Protein AF-A0A3R6K984-F1 (afdb_monomer_lite)

Sequence (105 aa):
MCMTKAELAEAISDLRSYKTLKDETETKIKETERKIIEFLNETAECATTDKKGNPIRQYIGADYKATFSLQTRKNVNKEAVKKLLTPEQFASVTTESSFGVLRVK

Organism: NCBI:txid166486

Secondary structure (DSSP, 8-state):
-PPPHHHHHHHHHHHHHHHHHHHHHHHHHHHHHHHHHHHHHH-GGGEEE-TTS-EEEEEE-SS-EEEE-----PPP-HHHHHTTS-HHHHHHT------------

pLDDT: mean 93.18, std 4.92, range [60.38, 98.25]

Foldseek 3Di:
DDDDPVVVVVVLVVVVVVVVVVVVVVVVVVVVVVVVVVCQVPDPVQWDADPVRHTWGWDDDPPDIDIGDDDDDDDDDPVVVPVVDDPVRNVVPDDDDDDDDDDRD

Radius of gyration: 23.2 Å; chains: 1; bounding box: 48×48×50 Å

Structure (mmCIF, N/CA/C/O backbone):
data_AF-A0A3R6K984-F1
#
_entry.id   AF-A0A3R6K984-F1
#
loop_
_atom_site.group_PDB
_atom_site.id
_atom_site.type_symbol
_atom_site.label_atom_id
_atom_site.label_alt_id
_atom_site.label_comp_id
_atom_site.label_asym_id
_atom_site.label_entity_id
_atom_site.label_seq_id
_atom_site.pdbx_PDB_ins_code
_atom_site.Cartn_x
_atom_site.Cartn_y
_atom_site.Cartn_z
_atom_site.occupancy
_atom_site.B_iso_or_equiv
_atom_site.auth_seq_id
_atom_site.auth_comp_id
_atom_site.auth_asym_id
_atom_site.auth_atom_id
_atom_site.pdbx_PDB_model_num
ATOM 1 N N . MET A 1 1 ? -19.826 24.851 13.404 1.00 60.38 1 MET A N 1
ATOM 2 C CA . MET A 1 1 ? -19.766 24.405 14.812 1.00 60.38 1 MET A CA 1
ATOM 3 C C . MET A 1 1 ? -18.506 23.587 14.990 1.00 60.38 1 MET A C 1
ATOM 5 O O . MET A 1 1 ? -18.247 22.734 14.152 1.00 60.38 1 MET A O 1
ATOM 9 N N . CYS A 1 2 ? -17.715 23.871 16.022 1.00 79.75 2 CYS A N 1
ATOM 10 C CA . CYS A 1 2 ? -16.618 22.991 16.416 1.00 79.75 2 CYS A CA 1
ATOM 11 C C . CYS A 1 2 ? -17.193 21.852 17.262 1.00 79.75 2 CYS A C 1
ATOM 13 O O . CYS A 1 2 ? -18.059 22.114 18.095 1.00 79.75 2 CYS A O 1
ATOM 15 N N . MET A 1 3 ? -16.715 20.625 17.046 1.00 90.75 3 MET A N 1
ATOM 16 C CA . MET A 1 3 ? -17.075 19.477 17.884 1.00 90.75 3 MET A CA 1
ATOM 17 C C . MET A 1 3 ? -16.743 19.747 19.357 1.00 90.75 3 MET A C 1
ATOM 19 O O . MET A 1 3 ? -15.751 20.408 19.683 1.00 90.75 3 MET A O 1
ATOM 23 N N . THR A 1 4 ? -17.564 19.217 20.251 1.00 96.44 4 THR A N 1
ATOM 24 C CA . THR A 1 4 ? -17.317 19.177 21.689 1.00 96.44 4 THR A CA 1
ATOM 25 C C . THR A 1 4 ? -16.250 18.133 22.030 1.00 96.44 4 THR A C 1
ATOM 27 O O . THR A 1 4 ? -15.883 17.279 21.223 1.00 96.44 4 THR A O 1
ATOM 30 N N . LYS A 1 5 ? -15.743 18.167 23.268 1.00 94.56 5 LYS A N 1
ATOM 31 C CA . LYS A 1 5 ? -14.774 17.167 23.750 1.00 94.56 5 LYS A CA 1
ATOM 32 C C . LYS A 1 5 ? -15.352 15.748 23.787 1.00 94.56 5 LYS A C 1
ATOM 34 O O . LYS A 1 5 ? -14.601 14.801 23.584 1.00 94.56 5 LYS A O 1
ATOM 39 N N . ALA A 1 6 ? -16.652 15.612 24.054 1.00 95.69 6 ALA A N 1
ATOM 40 C CA . ALA A 1 6 ? -17.327 14.317 24.071 1.00 95.69 6 ALA A CA 1
ATOM 41 C C . ALA A 1 6 ? -17.414 13.732 22.653 1.00 95.69 6 ALA A C 1
ATOM 43 O O . ALA A 1 6 ? -16.962 12.613 22.431 1.00 95.69 6 ALA A O 1
ATOM 44 N N . GLU A 1 7 ? -17.864 14.536 21.687 1.00 96.56 7 GLU A N 1
ATOM 45 C CA . GLU A 1 7 ? -17.919 14.146 20.270 1.00 96.56 7 GLU A CA 1
ATOM 46 C C . GLU A 1 7 ? -16.524 13.835 19.706 1.00 96.56 7 GLU A C 1
ATOM 48 O O . GLU A 1 7 ? -16.361 12.899 18.929 1.00 96.56 7 GLU A O 1
ATOM 53 N N . LEU A 1 8 ? -15.484 14.570 20.127 1.00 95.12 8 LEU A N 1
ATOM 54 C CA . LEU A 1 8 ? -14.101 14.256 19.755 1.00 95.12 8 LEU A CA 1
ATOM 55 C C . LEU A 1 8 ? -13.665 12.876 20.273 1.00 95.12 8 LEU A C 1
ATOM 57 O O . LEU A 1 8 ? -12.987 12.144 19.554 1.00 95.12 8 LEU A O 1
ATOM 61 N N . ALA A 1 9 ? -14.006 12.530 21.516 1.00 95.19 9 ALA A N 1
ATOM 62 C CA . ALA A 1 9 ? -13.636 11.242 22.100 1.00 95.19 9 ALA A CA 1
ATOM 63 C C . ALA A 1 9 ? -14.315 10.074 21.369 1.00 95.19 9 ALA A C 1
ATOM 65 O O . ALA A 1 9 ? -13.658 9.073 21.077 1.00 95.19 9 ALA A O 1
ATOM 66 N N . GLU A 1 10 ? -15.591 10.235 21.016 1.00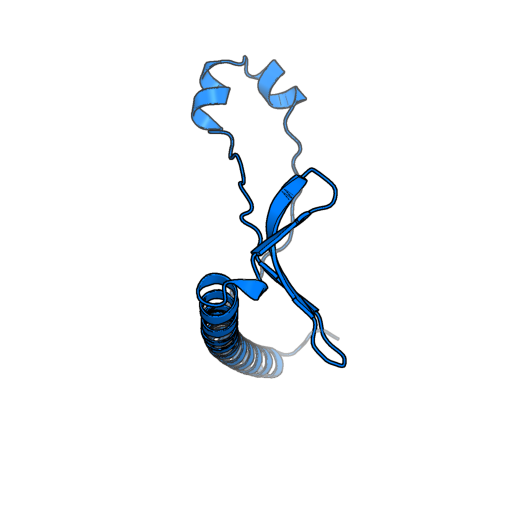 96.12 10 GLU A N 1
ATOM 67 C CA . GLU A 1 10 ? -16.340 9.277 20.199 1.00 96.12 10 GLU A CA 1
ATOM 68 C C . GLU A 1 10 ? -15.727 9.143 18.798 1.00 96.12 10 GLU A C 1
ATOM 70 O O . GLU A 1 10 ? -15.336 8.047 18.400 1.00 96.12 10 GLU A O 1
ATOM 75 N N . ALA A 1 11 ? -15.471 10.262 18.110 1.00 95.69 11 ALA A N 1
ATOM 76 C CA . ALA A 1 11 ? -14.834 10.260 16.793 1.00 95.69 11 ALA A CA 1
ATOM 77 C C . ALA A 1 11 ? -13.432 9.616 16.797 1.00 95.69 11 ALA A C 1
ATOM 79 O O . ALA A 1 11 ? -13.030 8.972 15.825 1.00 95.69 11 ALA A O 1
ATOM 80 N N . ILE A 1 12 ? -12.665 9.765 17.884 1.00 95.56 12 ILE A N 1
ATOM 81 C CA . ILE A 1 12 ? -11.374 9.084 18.065 1.00 95.56 12 ILE A CA 1
ATOM 82 C C . ILE A 1 12 ? -11.560 7.567 18.204 1.00 95.56 12 ILE A C 1
ATOM 84 O O . ILE A 1 12 ? -10.773 6.807 17.631 1.00 95.56 12 ILE A O 1
ATOM 88 N N . SER A 1 13 ? -12.570 7.124 18.956 1.00 95.50 13 SER A N 1
ATOM 89 C CA . SER A 1 13 ? -12.895 5.703 19.119 1.00 95.50 13 SER A CA 1
ATOM 90 C C . SER A 1 13 ? -13.292 5.068 17.785 1.00 95.50 13 SER A C 1
ATOM 92 O O . SER A 1 13 ? -12.748 4.027 17.400 1.00 95.50 13 SER A O 1
ATOM 94 N N . ASP A 1 14 ? -14.158 5.742 17.031 1.00 96.19 14 ASP A N 1
ATOM 95 C CA . ASP A 1 14 ? -14.571 5.311 15.696 1.00 96.19 14 ASP A CA 1
ATOM 96 C C . ASP A 1 14 ? -13.375 5.223 14.750 1.00 96.19 14 ASP A C 1
ATOM 98 O O . ASP A 1 14 ? -13.157 4.199 14.104 1.00 96.19 14 ASP A O 1
ATOM 102 N N . LEU A 1 15 ? -12.525 6.256 14.727 1.00 96.25 15 LEU A N 1
ATOM 103 C CA . LEU A 1 15 ? -11.329 6.273 13.888 1.00 96.25 15 LEU A CA 1
ATOM 104 C C . LEU A 1 15 ? -10.395 5.092 14.180 1.00 96.25 15 LEU A C 1
ATOM 106 O O . LEU A 1 15 ? -9.812 4.533 13.249 1.00 96.25 15 LEU A O 1
ATOM 110 N N . ARG A 1 16 ? -10.218 4.715 15.451 1.00 94.56 16 ARG A N 1
ATOM 111 C CA . ARG A 1 16 ? -9.412 3.539 15.815 1.00 94.56 16 ARG A CA 1
ATOM 112 C C . ARG A 1 16 ? -10.046 2.257 15.282 1.00 94.56 16 ARG A C 1
ATOM 114 O O . ARG A 1 16 ? -9.346 1.475 14.648 1.00 94.56 16 ARG A O 1
ATOM 121 N N . SER A 1 17 ? -11.354 2.097 15.454 1.00 96.19 17 SER A N 1
ATOM 122 C CA . SER A 1 17 ? -12.098 0.938 14.946 1.00 96.19 17 SER A CA 1
ATOM 123 C C . SER A 1 17 ? -11.984 0.817 13.422 1.00 96.19 17 SER A C 1
ATOM 125 O O . SER A 1 17 ? -11.674 -0.254 12.900 1.00 96.19 17 SER A O 1
ATOM 127 N N . TYR A 1 18 ? -12.125 1.931 12.698 1.00 96.50 18 TYR A N 1
ATOM 128 C CA . TYR A 1 18 ? -11.949 1.962 11.245 1.00 96.50 18 TYR A CA 1
ATOM 129 C C . TYR A 1 18 ? -10.526 1.601 10.812 1.00 96.50 18 TYR A C 1
ATOM 131 O O . TYR A 1 18 ? -10.354 0.907 9.812 1.00 96.50 18 TYR A O 1
ATOM 139 N N . LYS A 1 19 ? -9.499 2.038 11.552 1.00 94.81 19 LYS A N 1
ATOM 140 C CA . LYS A 1 19 ? -8.105 1.657 11.270 1.00 94.81 19 LYS A CA 1
ATOM 141 C C . LYS A 1 19 ? -7.880 0.160 11.454 1.00 94.81 19 LYS A C 1
ATOM 143 O O . LYS A 1 19 ? -7.295 -0.454 10.572 1.00 94.81 19 LYS A O 1
ATOM 148 N N . THR A 1 20 ? -8.397 -0.430 12.529 1.00 95.94 20 THR A N 1
ATOM 149 C CA . THR A 1 20 ? -8.307 -1.880 12.749 1.00 95.94 20 THR A CA 1
ATOM 150 C C . THR A 1 20 ? -8.976 -2.659 11.616 1.00 95.94 20 THR A C 1
ATOM 152 O O . THR A 1 20 ? -8.346 -3.528 11.019 1.00 95.94 20 THR A O 1
ATOM 155 N N . LEU A 1 21 ? -10.206 -2.293 11.238 1.00 97.62 21 LEU A N 1
ATOM 156 C CA . LEU A 1 21 ? -10.910 -2.932 10.118 1.00 97.62 21 LEU A CA 1
ATOM 157 C C . LEU A 1 21 ? -10.157 -2.782 8.793 1.00 97.62 21 LEU A C 1
ATOM 159 O O . LEU A 1 21 ? -10.111 -3.718 7.991 1.00 97.62 21 LEU A O 1
ATOM 163 N N . LYS A 1 22 ? -9.558 -1.612 8.556 1.00 97.06 22 LYS A N 1
ATOM 164 C CA . LYS A 1 22 ? -8.719 -1.367 7.385 1.00 97.06 22 LYS A CA 1
ATOM 165 C C . LYS A 1 22 ? -7.51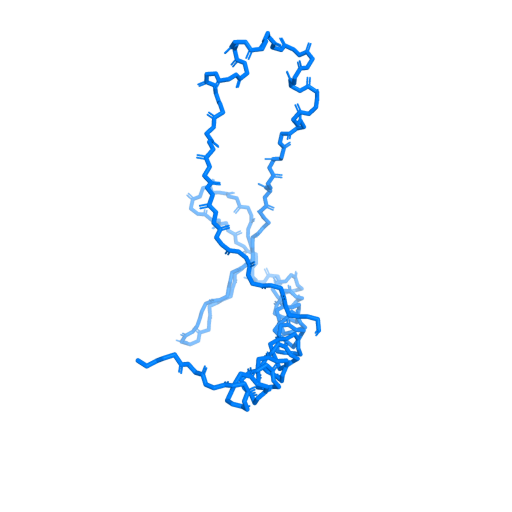4 -2.309 7.370 1.00 97.06 22 LYS A C 1
ATOM 167 O O . LYS A 1 22 ? -7.297 -2.953 6.351 1.00 97.06 22 LYS A O 1
ATOM 172 N N . ASP A 1 23 ? -6.775 -2.425 8.469 1.00 96.44 23 ASP A N 1
ATOM 173 C CA . ASP A 1 23 ? -5.573 -3.266 8.549 1.00 96.44 23 ASP A CA 1
ATOM 174 C C . ASP A 1 23 ? -5.907 -4.760 8.365 1.00 96.44 23 ASP A C 1
ATOM 176 O O . ASP A 1 23 ? -5.225 -5.485 7.630 1.00 96.44 23 ASP A O 1
ATOM 180 N N . GLU A 1 24 ? -7.006 -5.226 8.965 1.00 97.00 24 GLU A N 1
ATOM 181 C CA . GLU A 1 24 ? -7.520 -6.587 8.765 1.00 97.00 24 GLU A CA 1
ATOM 182 C C . GLU A 1 24 ? -7.918 -6.840 7.306 1.00 97.00 24 GLU A C 1
ATOM 184 O O . GLU A 1 24 ? -7.615 -7.891 6.735 1.00 97.00 24 GLU A O 1
ATOM 189 N N . THR A 1 25 ? -8.582 -5.868 6.680 1.00 97.88 25 THR A N 1
ATOM 190 C CA . THR A 1 25 ? -9.010 -5.964 5.281 1.00 97.88 25 THR A CA 1
ATOM 191 C C . THR A 1 25 ? -7.810 -5.931 4.338 1.00 97.88 25 THR A C 1
ATOM 193 O O . THR A 1 25 ? -7.742 -6.750 3.427 1.00 97.88 25 THR A O 1
ATOM 196 N N . GLU A 1 26 ? -6.823 -5.062 4.575 1.00 98.12 26 GLU A N 1
ATOM 197 C CA . GLU A 1 26 ? -5.567 -5.032 3.816 1.00 98.12 26 GLU A CA 1
ATOM 198 C C . GLU A 1 26 ? -4.818 -6.366 3.905 1.00 98.12 26 GLU A C 1
ATOM 200 O O . GLU A 1 26 ? -4.234 -6.814 2.918 1.00 98.12 26 GLU A O 1
ATOM 205 N N . THR A 1 27 ? -4.856 -7.027 5.063 1.00 97.69 27 THR A N 1
ATOM 206 C CA . THR A 1 27 ? -4.260 -8.357 5.241 1.00 97.69 27 THR A CA 1
ATOM 207 C C . THR A 1 27 ? -4.979 -9.399 4.383 1.00 97.69 27 THR A C 1
ATOM 209 O O . THR A 1 27 ? -4.338 -10.088 3.590 1.00 97.69 27 THR A O 1
ATOM 212 N N . LYS A 1 28 ? -6.316 -9.454 4.449 1.00 97.94 28 LYS A N 1
ATOM 213 C CA . LYS A 1 28 ? -7.133 -10.372 3.632 1.00 97.94 28 LYS A CA 1
ATOM 214 C C . LYS A 1 28 ? -6.988 -10.118 2.129 1.00 97.94 28 LYS A C 1
ATOM 216 O O . LYS A 1 28 ? -6.958 -11.071 1.346 1.00 97.94 28 LYS A O 1
ATOM 221 N N . ILE A 1 29 ? -6.877 -8.851 1.718 1.00 98.25 29 ILE A N 1
ATOM 222 C CA . ILE A 1 29 ? -6.597 -8.470 0.327 1.00 98.25 29 ILE A CA 1
ATOM 223 C C . ILE A 1 29 ? -5.258 -9.069 -0.102 1.00 98.25 29 ILE A C 1
ATOM 225 O O . ILE A 1 29 ? -5.233 -9.809 -1.078 1.00 98.25 29 ILE A O 1
ATOM 229 N N . LYS A 1 30 ? -4.176 -8.848 0.657 1.00 97.31 30 LYS A N 1
ATOM 230 C CA . LYS A 1 30 ? -2.839 -9.379 0.326 1.00 97.31 30 LYS A CA 1
ATOM 231 C C . LYS A 1 30 ? -2.811 -10.905 0.247 1.00 97.31 30 LYS A C 1
ATOM 233 O O . LYS A 1 30 ? -2.181 -11.465 -0.647 1.00 97.31 30 LYS A O 1
ATOM 238 N N . GLU A 1 31 ? -3.493 -11.591 1.160 1.00 98.06 31 GLU A N 1
ATOM 239 C CA . GLU A 1 31 ? -3.623 -13.052 1.115 1.00 98.06 31 GLU A CA 1
ATOM 240 C C . GLU A 1 31 ? -4.360 -13.524 -0.144 1.00 98.06 31 GLU A C 1
ATOM 242 O O . GLU A 1 31 ? -3.966 -14.508 -0.771 1.00 98.06 31 GLU A O 1
ATOM 247 N N . THR A 1 32 ? -5.416 -12.813 -0.538 1.00 97.94 32 THR A N 1
ATOM 248 C CA . THR A 1 32 ? -6.192 -13.120 -1.745 1.00 97.94 32 THR A CA 1
ATOM 249 C C . THR A 1 32 ? -5.382 -12.836 -3.010 1.00 97.94 32 THR A C 1
ATOM 251 O O . THR A 1 32 ? -5.319 -13.682 -3.900 1.00 97.94 32 THR A O 1
ATOM 254 N N . GLU A 1 33 ? -4.701 -11.692 -3.074 1.00 97.50 33 GLU A N 1
ATOM 255 C CA . GLU A 1 33 ? -3.779 -11.337 -4.156 1.00 97.50 33 GLU A CA 1
ATOM 256 C C . GLU A 1 33 ? -2.689 -12.396 -4.320 1.00 97.50 33 GLU A C 1
ATOM 258 O O . GLU A 1 33 ? -2.413 -12.821 -5.439 1.00 97.50 33 GLU A O 1
ATOM 263 N N . ARG A 1 34 ? -2.114 -12.887 -3.216 1.00 97.50 34 ARG A N 1
ATOM 264 C CA . ARG A 1 34 ? -1.107 -13.950 -3.252 1.00 97.50 34 ARG A CA 1
ATOM 265 C C . ARG A 1 34 ? -1.640 -15.227 -3.901 1.00 97.50 34 ARG A C 1
ATOM 267 O O . ARG A 1 34 ? -0.965 -15.764 -4.772 1.00 97.50 34 ARG A O 1
ATOM 274 N N . LYS A 1 35 ? -2.847 -15.675 -3.539 1.00 97.94 35 LYS A N 1
ATOM 275 C CA . LYS A 1 35 ? -3.481 -16.857 -4.158 1.00 97.94 35 LYS A CA 1
ATOM 276 C C . LYS A 1 35 ? -3.679 -16.675 -5.665 1.00 97.94 35 LYS A C 1
ATOM 278 O O . LYS A 1 35 ? -3.433 -17.594 -6.440 1.00 97.94 35 LYS A O 1
ATOM 283 N N . ILE A 1 36 ? -4.088 -15.478 -6.092 1.00 97.38 36 ILE A N 1
ATOM 284 C CA . ILE A 1 36 ? -4.239 -15.146 -7.517 1.00 97.38 36 ILE A CA 1
ATOM 285 C C . ILE A 1 36 ? -2.876 -15.183 -8.224 1.00 97.38 36 ILE A C 1
ATOM 287 O O . ILE A 1 36 ? -2.760 -15.734 -9.316 1.00 97.38 36 ILE A O 1
ATOM 291 N N . ILE A 1 37 ? -1.834 -14.620 -7.607 1.00 96.62 37 ILE A N 1
ATOM 292 C CA . ILE A 1 37 ? -0.469 -14.617 -8.150 1.00 96.62 37 ILE A CA 1
ATOM 293 C C . ILE A 1 37 ? 0.093 -16.041 -8.257 1.00 96.62 37 ILE A C 1
ATOM 295 O O . ILE A 1 37 ? 0.741 -16.352 -9.255 1.00 96.62 37 ILE A O 1
ATOM 299 N N . GLU A 1 38 ? -0.146 -16.902 -7.265 1.00 97.12 38 GLU A N 1
ATOM 300 C CA . GLU A 1 38 ? 0.247 -18.319 -7.293 1.00 97.12 38 GLU A CA 1
ATOM 301 C C . GLU A 1 38 ? -0.399 -19.027 -8.493 1.00 97.12 38 GLU A C 1
ATOM 303 O O . GLU A 1 38 ? 0.321 -19.537 -9.352 1.00 97.12 38 GLU A O 1
ATOM 308 N N . PHE A 1 39 ? -1.722 -18.909 -8.658 1.00 97.06 39 PHE A N 1
ATOM 309 C CA . PHE A 1 39 ? -2.432 -19.449 -9.823 1.00 97.06 39 PHE A CA 1
ATOM 310 C C . PHE A 1 39 ? -1.852 -18.955 -11.161 1.00 97.06 39 PHE A C 1
ATOM 312 O O . PHE A 1 39 ? -1.590 -19.753 -12.063 1.00 97.06 39 PHE A O 1
ATOM 319 N N . LEU A 1 40 ? -1.614 -17.645 -11.293 1.00 96.81 40 LEU A N 1
ATOM 320 C CA . LEU A 1 40 ? -1.071 -17.041 -12.515 1.00 96.81 40 LEU A CA 1
ATOM 321 C C . LEU A 1 40 ? 0.360 -17.502 -12.838 1.00 96.81 40 LEU A C 1
ATOM 323 O O . LEU A 1 40 ? 0.754 -17.491 -14.005 1.00 96.81 40 LEU A O 1
ATOM 327 N N . ASN A 1 41 ? 1.157 -17.858 -11.829 1.00 95.00 41 ASN A N 1
ATOM 328 C CA . ASN A 1 41 ? 2.530 -18.321 -12.025 1.00 95.00 41 ASN A CA 1
ATOM 329 C C . ASN A 1 41 ? 2.618 -19.822 -12.313 1.00 95.00 41 ASN A C 1
ATOM 331 O O . ASN A 1 41 ? 3.456 -20.220 -13.124 1.00 95.00 41 ASN A O 1
ATOM 335 N N . GLU A 1 42 ? 1.780 -20.631 -11.665 1.00 95.38 42 GLU A N 1
ATOM 336 C CA . GLU A 1 42 ? 1.763 -22.093 -11.810 1.00 95.38 42 GLU A CA 1
ATOM 337 C C . GLU A 1 42 ? 1.059 -22.546 -13.095 1.00 95.38 42 GLU A C 1
ATOM 339 O 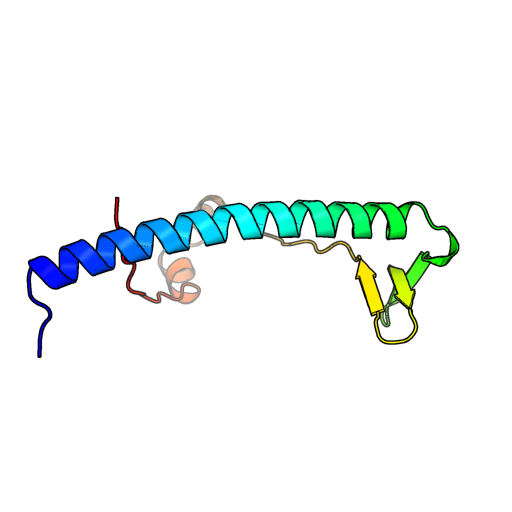O . GLU A 1 42 ? 1.406 -23.579 -13.669 1.00 95.38 42 GLU A O 1
ATOM 344 N N . THR A 1 43 ? 0.118 -21.747 -13.602 1.00 94.94 43 THR A N 1
ATOM 345 C CA . THR A 1 43 ? -0.615 -22.064 -14.832 1.00 94.94 43 THR A CA 1
ATOM 346 C C . THR A 1 43 ? 0.193 -21.651 -16.063 1.00 94.94 43 THR A C 1
ATOM 348 O O . THR A 1 43 ? 0.375 -20.464 -16.347 1.00 94.94 43 THR A O 1
ATOM 351 N N . ALA A 1 44 ? 0.667 -22.634 -16.835 1.00 91.56 44 ALA A N 1
ATOM 352 C CA . ALA A 1 44 ? 1.483 -22.395 -18.031 1.00 91.56 44 ALA A CA 1
ATOM 353 C C . ALA A 1 44 ? 0.770 -21.522 -19.081 1.00 91.56 44 ALA A C 1
ATOM 355 O O . ALA A 1 44 ? 1.397 -20.650 -19.680 1.00 91.56 44 ALA A O 1
ATOM 356 N N . GLU A 1 45 ? -0.544 -21.697 -19.242 1.00 92.50 45 GLU A N 1
ATOM 357 C CA . GLU A 1 45 ? -1.389 -20.937 -20.178 1.00 92.50 45 GLU A CA 1
ATOM 358 C C . GLU A 1 45 ? -1.461 -19.440 -19.855 1.00 92.50 45 GLU A C 1
ATOM 360 O O . GLU A 1 45 ? -1.793 -18.629 -20.716 1.00 92.50 45 GLU A O 1
ATOM 365 N N . CYS A 1 46 ? -1.112 -19.047 -18.627 1.00 94.81 46 CYS A N 1
ATOM 366 C CA . CYS A 1 46 ? -1.076 -17.644 -18.245 1.00 94.81 46 CYS A CA 1
ATOM 367 C C . CYS A 1 46 ? 0.170 -16.911 -18.756 1.00 94.81 46 CYS A C 1
ATOM 369 O O . CYS A 1 46 ? 0.229 -15.687 -18.651 1.00 94.81 46 CYS A O 1
ATOM 371 N N . ALA A 1 47 ? 1.191 -17.605 -19.269 1.00 94.31 47 ALA A N 1
ATOM 372 C CA . ALA A 1 47 ? 2.386 -16.956 -19.799 1.00 94.31 47 ALA A CA 1
ATOM 373 C C . ALA A 1 47 ? 2.067 -16.180 -21.088 1.00 94.31 47 ALA A C 1
ATOM 375 O O . ALA A 1 47 ? 1.621 -16.753 -22.078 1.00 94.31 47 ALA A O 1
ATOM 376 N N . THR A 1 48 ? 2.324 -14.871 -21.096 1.00 94.88 48 THR A N 1
ATOM 377 C CA . THR A 1 48 ? 2.158 -14.032 -22.291 1.00 94.88 48 THR A CA 1
ATOM 378 C C . THR A 1 48 ? 3.120 -12.842 -22.267 1.00 94.88 48 THR A C 1
ATOM 380 O O . THR A 1 48 ? 3.959 -12.718 -21.371 1.00 94.88 48 THR A O 1
ATOM 383 N N . THR A 1 49 ? 3.030 -11.962 -23.259 1.00 93.75 49 THR A N 1
ATOM 384 C CA . THR A 1 49 ? 3.837 -10.743 -23.362 1.00 93.75 49 THR A CA 1
ATOM 385 C C . THR A 1 49 ? 2.963 -9.497 -23.352 1.00 93.75 49 THR A C 1
ATOM 387 O O . THR A 1 49 ? 1.885 -9.478 -23.946 1.00 93.75 49 THR A O 1
ATOM 390 N N . ASP A 1 50 ? 3.436 -8.429 -22.713 1.00 91.31 50 ASP A N 1
ATOM 391 C CA . ASP A 1 50 ? 2.781 -7.124 -22.777 1.00 91.31 50 ASP A CA 1
ATOM 392 C C . ASP A 1 50 ? 2.951 -6.456 -24.162 1.00 91.31 50 ASP A C 1
ATOM 394 O O . ASP A 1 50 ? 3.647 -6.949 -25.051 1.00 91.31 50 ASP A O 1
ATOM 398 N N . LYS A 1 51 ? 2.349 -5.271 -24.346 1.00 89.75 51 LYS A N 1
ATOM 399 C CA . LYS A 1 51 ? 2.457 -4.483 -25.594 1.00 89.75 51 LYS A CA 1
ATOM 400 C C . LYS A 1 51 ? 3.892 -4.064 -25.957 1.00 89.75 51 LYS A C 1
ATOM 402 O O . LYS A 1 51 ? 4.114 -3.581 -27.062 1.00 89.75 51 LYS A O 1
ATOM 407 N N . LYS A 1 52 ? 4.837 -4.169 -25.023 1.00 89.00 52 LYS A N 1
ATOM 408 C CA . LYS A 1 52 ? 6.252 -3.818 -25.179 1.00 89.00 52 LYS A CA 1
ATOM 409 C C . LYS A 1 52 ? 7.139 -5.065 -25.319 1.00 89.00 52 LYS A C 1
ATOM 411 O O . LYS A 1 52 ? 8.353 -4.916 -25.402 1.00 89.00 52 LYS A O 1
ATOM 416 N N . GLY A 1 53 ? 6.553 -6.266 -25.352 1.00 89.75 53 GLY A N 1
ATOM 417 C CA . GLY A 1 53 ? 7.269 -7.538 -25.448 1.00 89.75 53 GLY A CA 1
ATOM 418 C C . GLY A 1 53 ? 7.821 -8.064 -24.118 1.00 89.75 53 GLY A C 1
ATOM 419 O O . GLY A 1 53 ? 8.571 -9.036 -24.127 1.00 89.75 53 GLY A O 1
ATOM 420 N N . ASN A 1 54 ? 7.479 -7.460 -22.975 1.00 90.94 54 ASN A N 1
ATOM 421 C CA . ASN A 1 54 ? 7.937 -7.950 -21.673 1.00 90.94 54 ASN A CA 1
ATOM 422 C C . ASN A 1 54 ? 7.112 -9.164 -21.230 1.00 90.94 54 ASN A C 1
ATOM 424 O O . ASN A 1 54 ? 5.888 -9.144 -21.389 1.00 90.94 54 ASN A O 1
ATOM 428 N N . PRO A 1 55 ? 7.736 -10.184 -20.616 1.00 92.81 55 PRO A N 1
ATOM 429 C CA . PRO A 1 55 ? 7.017 -11.341 -20.101 1.00 92.81 55 PRO A CA 1
ATOM 430 C C . PRO A 1 55 ? 6.107 -10.941 -18.934 1.00 92.81 55 PRO A C 1
ATOM 432 O O . PRO A 1 55 ? 6.542 -10.296 -17.977 1.00 92.81 55 PRO A O 1
ATOM 435 N N . ILE A 1 56 ? 4.844 -11.353 -19.004 1.00 95.50 56 ILE A N 1
ATOM 436 C CA . ILE A 1 56 ? 3.829 -11.156 -17.965 1.00 95.50 56 ILE A CA 1
ATOM 437 C C . ILE A 1 56 ? 3.037 -12.451 -17.746 1.00 95.50 56 ILE A C 1
ATOM 439 O O . ILE A 1 56 ? 3.087 -13.378 -18.558 1.00 95.50 56 ILE A O 1
ATOM 443 N N . ARG A 1 57 ? 2.273 -12.507 -16.652 1.00 97.00 57 ARG A N 1
ATOM 444 C CA . ARG A 1 57 ? 1.252 -13.538 -16.438 1.00 97.00 57 ARG A CA 1
ATOM 445 C C . ARG A 1 57 ? -0.134 -12.931 -16.575 1.00 97.00 57 ARG A C 1
ATOM 447 O O . ARG A 1 57 ? -0.408 -11.901 -15.963 1.00 97.00 57 ARG A O 1
ATOM 454 N N . GLN A 1 58 ? -1.015 -13.551 -17.346 1.00 96.44 58 GLN A N 1
ATOM 455 C CA . GLN A 1 58 ? -2.356 -13.038 -17.584 1.00 96.44 58 GLN A CA 1
ATOM 456 C C . GLN A 1 58 ? -3.376 -14.168 -17.704 1.00 96.44 58 GLN A C 1
ATOM 458 O O . GLN A 1 58 ? -3.137 -15.154 -18.387 1.00 96.44 58 GLN A O 1
ATOM 463 N N . TYR A 1 59 ? -4.542 -13.977 -17.095 1.00 96.69 59 TYR A N 1
ATOM 464 C CA . TYR A 1 59 ? -5.704 -14.845 -17.269 1.00 96.69 59 TYR A CA 1
ATOM 465 C C . TYR A 1 59 ? -6.930 -14.003 -17.628 1.00 96.69 59 TYR A C 1
ATOM 467 O O . TYR A 1 59 ? -7.145 -12.936 -17.043 1.00 96.69 59 TYR A O 1
ATOM 475 N N . ILE A 1 60 ? -7.721 -14.467 -18.596 1.00 94.75 60 ILE A N 1
ATOM 476 C CA . ILE A 1 60 ? -8.956 -13.816 -19.050 1.00 94.75 60 ILE A CA 1
ATOM 477 C C . ILE A 1 60 ? -10.114 -14.759 -18.715 1.00 94.75 60 ILE A C 1
ATOM 479 O O . ILE A 1 60 ? -10.214 -15.839 -19.289 1.00 94.75 60 ILE A O 1
ATOM 483 N N . GLY A 1 61 ? -10.951 -14.359 -17.759 1.00 93.06 61 GLY A N 1
ATOM 484 C CA . GLY A 1 61 ? -12.201 -15.038 -17.423 1.00 93.06 61 GLY A CA 1
ATOM 485 C C . GLY A 1 61 ? -13.380 -14.511 -18.244 1.00 93.06 61 GLY A C 1
ATOM 486 O O . GLY A 1 61 ? -13.200 -13.761 -19.201 1.00 93.06 61 GLY A O 1
ATOM 487 N N . ALA A 1 62 ? -14.600 -14.886 -17.849 1.00 94.88 62 ALA A N 1
ATOM 488 C CA . ALA A 1 62 ? -15.822 -14.489 -18.554 1.00 94.88 62 ALA A CA 1
ATOM 489 C C . ALA A 1 62 ? -16.085 -12.971 -18.494 1.00 94.88 62 ALA A C 1
ATOM 491 O O . ALA A 1 62 ? -16.449 -12.363 -19.496 1.00 94.88 62 ALA A O 1
ATOM 492 N N . ASP A 1 63 ? -15.873 -12.362 -17.328 1.00 95.69 63 ASP A N 1
ATOM 493 C CA . ASP A 1 63 ? -16.141 -10.950 -17.036 1.00 95.69 63 ASP A CA 1
ATOM 494 C C . ASP A 1 63 ? -14.951 -10.235 -16.371 1.00 95.69 63 ASP A C 1
ATOM 496 O O . ASP A 1 63 ? -15.028 -9.048 -16.052 1.00 95.69 63 ASP A O 1
ATOM 500 N N . TYR A 1 64 ? -13.821 -10.927 -16.193 1.00 94.62 64 TYR A N 1
ATOM 501 C CA . TYR A 1 64 ? -12.638 -10.382 -15.535 1.00 94.62 64 TYR A CA 1
ATOM 502 C C . TYR A 1 64 ? -11.344 -10.683 -16.287 1.00 94.62 64 TYR A C 1
ATOM 504 O O . TYR A 1 64 ? -11.227 -11.618 -17.078 1.00 94.62 64 TYR A O 1
ATOM 512 N N . LYS A 1 65 ? -10.321 -9.885 -15.985 1.00 95.38 65 LYS A N 1
ATOM 513 C CA . LYS A 1 65 ? -8.950 -10.106 -16.436 1.00 95.38 65 LYS A CA 1
ATOM 514 C C . LYS A 1 65 ? -7.994 -9.873 -15.278 1.00 95.38 65 LYS A C 1
ATOM 516 O O . LYS A 1 65 ? -7.985 -8.788 -14.702 1.00 95.38 65 LYS A O 1
ATOM 521 N N . ALA A 1 66 ? -7.165 -10.867 -14.988 1.00 96.31 66 ALA A N 1
ATOM 522 C CA . ALA A 1 66 ? -6.093 -10.773 -14.008 1.00 96.31 66 ALA A CA 1
ATOM 523 C C . ALA A 1 66 ? -4.751 -10.660 -14.735 1.00 96.31 66 ALA A C 1
ATOM 525 O O . ALA A 1 66 ? -4.500 -11.371 -15.709 1.00 96.31 66 ALA A O 1
ATOM 526 N N . THR A 1 67 ? -3.886 -9.749 -14.296 1.00 95.88 67 THR A N 1
ATOM 527 C CA . THR A 1 67 ? -2.553 -9.567 -14.879 1.00 95.88 67 THR A CA 1
ATOM 528 C C . THR A 1 67 ? -1.540 -9.353 -13.770 1.00 95.88 67 THR A C 1
ATOM 530 O O . THR A 1 67 ? -1.711 -8.470 -12.935 1.00 95.88 67 THR A O 1
ATOM 533 N N . PHE A 1 68 ? -0.475 -10.145 -13.788 1.00 95.56 68 PHE A N 1
ATOM 534 C CA . PHE A 1 68 ? 0.662 -10.014 -12.897 1.00 95.56 68 PHE A CA 1
ATOM 535 C C . PHE A 1 68 ? 1.916 -9.688 -13.710 1.00 95.56 68 PHE A C 1
ATOM 537 O O . PHE A 1 68 ? 2.285 -10.391 -14.652 1.00 95.56 68 PHE A O 1
ATOM 544 N N . SER A 1 69 ? 2.567 -8.591 -13.336 1.00 92.75 69 SER A N 1
ATOM 545 C CA . SER A 1 69 ? 3.801 -8.100 -13.946 1.00 92.75 69 SER A CA 1
ATOM 546 C C . SER A 1 69 ? 4.711 -7.547 -12.860 1.00 92.75 69 SER A C 1
ATOM 548 O O . SER A 1 69 ? 4.243 -6.815 -11.983 1.00 92.75 69 SER A O 1
ATOM 550 N N . LEU A 1 70 ? 6.007 -7.833 -12.939 1.00 88.88 70 LEU A N 1
ATOM 551 C CA . LEU A 1 70 ? 6.980 -7.273 -12.008 1.00 88.88 70 LEU A CA 1
ATOM 552 C C . LEU A 1 70 ? 7.168 -5.777 -12.276 1.00 88.88 70 LEU A C 1
ATOM 554 O O . LEU A 1 70 ? 7.446 -5.363 -13.400 1.00 88.88 70 LEU A O 1
ATOM 558 N N . GLN A 1 71 ? 7.050 -4.966 -11.227 1.00 86.12 71 GLN A N 1
ATOM 559 C CA . GLN A 1 71 ? 7.367 -3.544 -11.280 1.00 86.12 71 GLN A CA 1
ATOM 560 C C . GLN A 1 71 ? 8.651 -3.272 -10.502 1.00 86.12 71 GLN A C 1
ATOM 562 O O . GLN A 1 71 ? 8.810 -3.702 -9.361 1.00 86.12 71 GLN A O 1
ATOM 567 N N . THR A 1 72 ? 9.573 -2.529 -11.108 1.00 85.25 72 THR A N 1
ATOM 568 C CA . THR A 1 72 ? 10.815 -2.109 -10.456 1.00 85.25 72 THR A CA 1
ATOM 569 C C . THR A 1 72 ? 10.763 -0.617 -10.170 1.00 85.25 72 THR A C 1
ATOM 571 O O . THR A 1 72 ? 10.598 0.194 -11.079 1.00 85.25 72 THR A O 1
ATOM 574 N N . ARG A 1 73 ? 10.966 -0.240 -8.906 1.00 89.19 73 ARG A N 1
ATOM 575 C CA . ARG A 1 73 ? 11.153 1.154 -8.497 1.00 89.19 73 ARG A CA 1
ATOM 576 C C . ARG A 1 73 ? 12.628 1.402 -8.203 1.00 89.19 73 ARG A C 1
ATOM 578 O O . ARG A 1 73 ? 13.211 0.733 -7.356 1.00 89.19 73 ARG A O 1
ATOM 585 N N . LYS A 1 74 ? 13.222 2.393 -8.868 1.00 87.44 74 LYS A N 1
ATOM 586 C CA . LYS A 1 74 ? 14.558 2.898 -8.526 1.00 87.44 74 LYS A CA 1
ATOM 587 C C . LYS A 1 74 ? 14.406 4.049 -7.537 1.00 87.44 74 LYS A C 1
ATOM 589 O O . LYS A 1 74 ? 13.745 5.038 -7.840 1.00 87.44 74 LYS A O 1
ATOM 594 N N . ASN A 1 75 ? 15.003 3.912 -6.358 1.00 90.75 75 ASN A N 1
ATOM 595 C CA . ASN A 1 75 ? 15.067 4.979 -5.365 1.00 90.75 75 ASN A CA 1
ATOM 596 C C . ASN A 1 75 ? 16.448 5.630 -5.408 1.00 90.75 75 ASN A C 1
ATOM 598 O O . ASN A 1 75 ? 17.462 4.947 -5.525 1.00 90.75 75 ASN A O 1
ATOM 602 N N . VAL A 1 76 ? 16.482 6.953 -5.297 1.00 89.62 76 VAL A N 1
ATOM 603 C CA . VAL A 1 76 ? 17.730 7.715 -5.245 1.00 89.62 76 VAL A CA 1
ATOM 604 C C . VAL A 1 76 ? 18.176 7.839 -3.791 1.00 89.62 76 VAL A C 1
ATOM 606 O O . VAL A 1 76 ? 17.400 8.271 -2.936 1.00 89.62 76 VAL A O 1
ATOM 609 N N . ASN A 1 77 ? 19.432 7.490 -3.505 1.00 91.44 77 ASN A N 1
ATOM 610 C CA . ASN A 1 77 ? 20.028 7.737 -2.195 1.00 91.44 77 ASN A CA 1
ATOM 611 C C . ASN A 1 77 ? 20.338 9.235 -2.049 1.00 91.44 77 ASN A C 1
ATOM 613 O O . ASN A 1 77 ? 21.341 9.732 -2.563 1.00 91.44 77 ASN A O 1
ATOM 617 N N . LYS A 1 78 ? 19.466 9.950 -1.334 1.00 89.00 78 LYS A N 1
ATOM 618 C CA . LYS A 1 78 ? 19.570 11.402 -1.145 1.00 89.00 78 LYS A CA 1
ATOM 619 C C . LYS A 1 78 ? 20.870 11.818 -0.453 1.00 89.00 78 LYS A C 1
ATOM 621 O O . LYS A 1 78 ? 21.415 12.863 -0.790 1.00 89.00 78 LYS A O 1
ATOM 626 N N . GLU A 1 79 ? 21.379 11.022 0.483 1.00 89.31 79 GLU A N 1
ATOM 627 C CA . GLU A 1 79 ? 22.619 11.344 1.200 1.00 89.31 79 GLU A CA 1
ATOM 628 C C . GLU A 1 79 ? 23.845 11.222 0.301 1.00 89.31 79 GLU A C 1
ATOM 630 O O . GLU A 1 79 ? 24.732 12.070 0.352 1.00 89.31 79 GLU A O 1
ATOM 635 N N . ALA A 1 80 ? 23.876 10.203 -0.561 1.00 91.19 80 ALA A N 1
ATOM 636 C CA . ALA A 1 80 ? 24.933 10.064 -1.556 1.00 91.19 80 ALA A CA 1
ATOM 637 C C . ALA A 1 80 ? 24.904 11.229 -2.557 1.00 91.19 80 ALA A C 1
ATOM 639 O O . ALA A 1 80 ? 25.944 11.809 -2.846 1.00 91.19 80 ALA A O 1
ATOM 640 N N . VAL A 1 81 ? 23.716 11.634 -3.021 1.00 90.88 81 VAL A N 1
ATOM 641 C CA . VAL A 1 81 ? 23.563 12.764 -3.955 1.00 90.88 81 VAL A CA 1
ATOM 642 C C . VAL A 1 81 ? 24.010 14.091 -3.339 1.00 90.88 81 VAL A C 1
ATOM 644 O O . VAL A 1 81 ? 24.679 14.870 -4.011 1.00 90.88 81 VAL A O 1
ATOM 647 N N . LYS A 1 82 ? 23.728 14.334 -2.052 1.00 90.31 82 LYS A N 1
ATOM 648 C CA . LYS A 1 82 ? 24.200 15.539 -1.345 1.00 90.31 82 LYS A CA 1
ATOM 649 C C . LYS A 1 82 ? 25.727 15.664 -1.291 1.00 90.31 82 LYS A C 1
ATOM 651 O O . LYS A 1 82 ? 26.221 16.773 -1.159 1.00 90.31 82 LYS A O 1
ATOM 656 N N . LYS A 1 83 ? 26.472 14.556 -1.389 1.00 93.44 83 LYS A N 1
ATOM 657 C CA . LYS A 1 83 ? 27.946 14.573 -1.459 1.00 93.44 83 LYS A CA 1
ATOM 658 C C . LYS A 1 83 ? 28.475 14.921 -2.855 1.00 93.44 83 LYS A C 1
ATOM 660 O O . LYS A 1 83 ? 29.649 15.244 -2.982 1.00 93.44 83 LYS A O 1
ATOM 665 N N . LEU A 1 84 ? 27.635 14.810 -3.887 1.00 92.88 84 LEU A N 1
ATOM 666 C CA . LEU A 1 84 ? 27.998 15.037 -5.290 1.00 92.88 84 LEU A CA 1
ATOM 667 C C . LEU A 1 84 ? 27.652 16.449 -5.775 1.00 92.88 84 LEU A C 1
ATOM 669 O O . LEU A 1 84 ? 28.249 16.916 -6.740 1.00 92.88 84 LEU A O 1
ATOM 673 N N . LEU A 1 85 ? 26.677 17.103 -5.142 1.00 93.00 85 LEU A N 1
ATOM 674 C CA . LEU A 1 85 ? 26.169 18.415 -5.541 1.00 93.00 85 LEU A CA 1
ATOM 675 C C . LEU A 1 85 ? 26.564 19.489 -4.531 1.00 93.00 85 LEU A C 1
ATOM 677 O O . LEU A 1 85 ? 26.618 19.234 -3.327 1.00 93.00 85 LEU A O 1
ATOM 681 N N . THR A 1 86 ? 26.769 20.715 -5.012 1.00 92.12 86 THR A N 1
ATOM 682 C CA . THR A 1 86 ? 26.846 21.875 -4.117 1.00 92.12 86 THR A CA 1
ATOM 683 C C . THR A 1 86 ? 25.474 22.150 -3.481 1.00 92.12 86 THR A C 1
ATOM 685 O O . THR A 1 86 ? 24.443 21.721 -4.015 1.00 92.12 86 THR A O 1
ATOM 688 N N . PRO A 1 87 ? 25.411 22.891 -2.360 1.00 90.25 87 PRO A N 1
ATOM 689 C CA . PRO A 1 87 ? 24.138 23.255 -1.737 1.00 90.25 87 PRO A CA 1
ATOM 690 C C . PRO A 1 87 ? 23.164 23.956 -2.699 1.00 90.25 87 PRO A C 1
ATOM 692 O O . PRO A 1 87 ? 21.975 23.646 -2.701 1.00 90.25 87 PRO A O 1
ATOM 695 N N . GLU A 1 88 ? 23.671 24.842 -3.560 1.00 91.12 88 GLU A N 1
ATOM 696 C CA . GLU A 1 88 ? 22.871 25.569 -4.556 1.00 91.12 88 GLU A CA 1
ATOM 697 C C . GLU A 1 88 ? 22.300 24.639 -5.635 1.00 91.12 88 GLU A C 1
ATOM 699 O O . GLU A 1 88 ? 21.120 24.725 -5.976 1.00 91.12 88 GLU A O 1
ATOM 704 N N . GLN A 1 89 ? 23.112 23.699 -6.133 1.00 92.88 89 GLN A N 1
ATOM 705 C CA . GLN A 1 89 ? 22.671 22.691 -7.102 1.00 92.88 89 GLN A CA 1
ATOM 706 C C . GLN A 1 89 ? 21.644 21.730 -6.505 1.00 92.88 89 GLN A C 1
ATOM 708 O O . GLN A 1 89 ? 20.730 21.292 -7.194 1.00 92.88 89 GLN A O 1
ATOM 713 N N . PHE A 1 90 ? 21.782 21.387 -5.224 1.00 91.12 90 PHE A N 1
ATOM 714 C CA . PHE A 1 90 ? 20.815 20.539 -4.540 1.00 91.12 90 PHE A CA 1
ATOM 715 C C . PHE A 1 90 ? 19.474 21.261 -4.335 1.00 91.12 90 PHE A C 1
ATOM 717 O O . PHE A 1 90 ? 18.413 20.656 -4.500 1.00 91.12 90 PHE A O 1
ATOM 724 N N . ALA A 1 91 ? 19.510 22.556 -4.013 1.00 89.12 91 ALA A N 1
ATOM 725 C CA . ALA A 1 91 ? 18.312 23.370 -3.836 1.00 89.12 91 ALA A CA 1
ATOM 726 C C . ALA A 1 91 ? 17.519 23.533 -5.143 1.00 89.12 91 ALA A C 1
ATOM 728 O O . ALA A 1 91 ? 16.299 23.395 -5.126 1.00 89.12 91 ALA A O 1
ATOM 729 N N . SER A 1 92 ? 18.190 23.745 -6.282 1.00 91.75 92 SER A N 1
ATOM 730 C CA . SER A 1 92 ? 17.517 23.958 -7.576 1.00 91.75 92 SER A CA 1
ATOM 731 C C . SER A 1 92 ? 16.746 22.739 -8.098 1.00 91.75 92 SER A C 1
ATOM 733 O O . SER A 1 92 ? 15.836 22.890 -8.912 1.00 91.75 92 SER A O 1
ATOM 735 N N . VAL A 1 93 ? 17.074 21.536 -7.616 1.00 91.06 93 VAL A N 1
ATOM 736 C CA . VAL A 1 93 ? 16.398 20.275 -7.974 1.00 91.06 93 VAL A CA 1
ATOM 737 C C . VAL A 1 93 ? 15.485 19.740 -6.865 1.00 91.06 93 VAL A C 1
ATOM 739 O O . VAL A 1 93 ? 14.964 18.628 -6.975 1.00 91.06 93 VAL A O 1
ATOM 742 N N . THR A 1 94 ? 15.289 20.500 -5.783 1.00 88.25 94 THR A N 1
ATOM 743 C CA . THR A 1 94 ? 14.428 20.112 -4.661 1.00 88.25 94 THR A CA 1
ATOM 744 C C . THR A 1 94 ? 13.082 20.822 -4.755 1.00 88.25 94 THR A C 1
ATOM 746 O O . THR A 1 94 ? 13.010 22.035 -4.919 1.00 88.25 94 THR A O 1
ATOM 749 N N . THR A 1 95 ? 11.992 20.068 -4.611 1.00 92.94 95 THR A N 1
ATOM 750 C CA . THR A 1 95 ? 10.639 20.620 -4.472 1.00 92.94 95 THR A CA 1
ATOM 751 C C . THR A 1 95 ? 10.098 20.264 -3.097 1.00 92.94 95 THR A C 1
ATOM 753 O O . THR A 1 95 ? 10.044 19.086 -2.735 1.00 92.94 95 THR A O 1
ATOM 756 N N . GLU A 1 96 ? 9.692 21.275 -2.336 1.00 92.00 96 GLU A N 1
ATOM 757 C CA . GLU A 1 96 ? 9.084 21.099 -1.020 1.00 92.00 96 GLU A CA 1
ATOM 758 C C . GLU A 1 96 ? 7.566 21.257 -1.111 1.00 92.00 96 GLU A C 1
ATOM 760 O O . GLU A 1 96 ? 7.049 22.184 -1.731 1.00 92.00 96 GLU A O 1
ATOM 765 N N . SER A 1 97 ? 6.842 20.324 -0.498 1.00 90.81 97 SER A N 1
ATOM 766 C CA . SER A 1 97 ? 5.397 20.415 -0.305 1.00 90.81 97 SER A CA 1
ATOM 767 C C . SER A 1 97 ? 5.058 19.931 1.098 1.00 90.81 97 SER A C 1
ATOM 769 O O . SER A 1 97 ? 5.639 18.961 1.591 1.00 90.81 97 SER A O 1
ATOM 771 N N . SER A 1 98 ? 4.127 20.628 1.742 1.00 93.50 98 SER A N 1
ATOM 772 C CA . SER A 1 98 ? 3.694 20.342 3.108 1.00 93.50 98 SER A CA 1
ATOM 773 C C . SER A 1 98 ? 2.268 19.812 3.092 1.00 93.50 98 SER A C 1
ATOM 775 O O . SER A 1 98 ? 1.409 20.346 2.393 1.00 93.50 98 SER A O 1
ATOM 777 N N . PHE A 1 99 ? 2.004 18.774 3.882 1.00 93.50 99 PHE A N 1
ATOM 778 C CA . PHE A 1 99 ? 0.672 18.202 4.057 1.00 93.50 99 PHE A CA 1
ATOM 779 C C . PHE A 1 99 ? 0.406 17.914 5.536 1.00 93.50 99 PHE A C 1
ATOM 781 O O . PHE A 1 99 ? 1.311 17.561 6.294 1.00 93.50 99 PHE A O 1
ATOM 788 N N . GLY A 1 100 ? -0.847 18.091 5.956 1.00 92.25 100 GLY A N 1
ATOM 789 C CA . GLY A 1 100 ? -1.270 17.825 7.327 1.00 92.25 100 GLY A CA 1
ATOM 790 C C . GLY A 1 100 ? -1.321 16.326 7.612 1.00 92.25 100 GLY A C 1
ATOM 791 O O . GLY A 1 100 ? -1.853 15.554 6.817 1.00 92.25 100 GLY A O 1
ATOM 792 N N . VAL A 1 101 ? -0.796 15.912 8.765 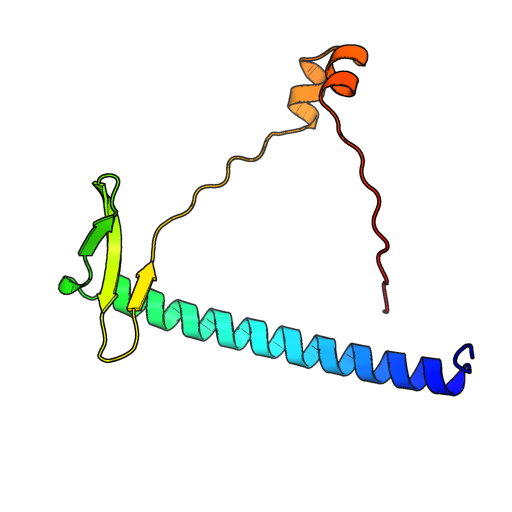1.00 93.44 101 VAL A N 1
A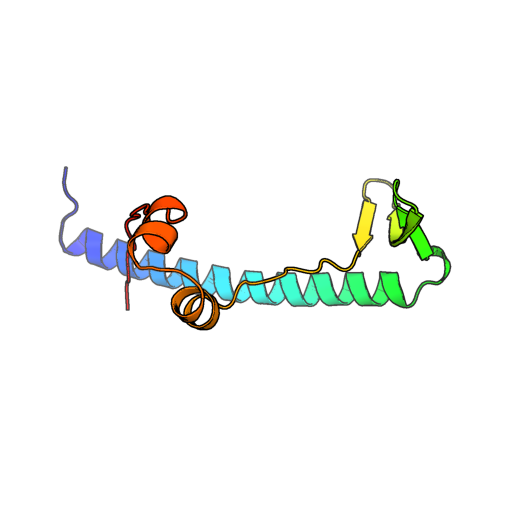TOM 793 C CA . VAL A 1 101 ? -0.879 14.524 9.235 1.00 93.44 101 VAL A CA 1
ATOM 794 C C . VAL A 1 101 ? -1.530 14.505 10.609 1.00 93.44 101 VAL A C 1
ATOM 796 O O . VAL A 1 101 ? -0.969 15.020 11.574 1.00 93.44 101 VAL A O 1
ATOM 799 N N . LEU A 1 102 ? -2.693 13.863 10.714 1.00 92.19 102 LEU A N 1
ATOM 800 C CA . LEU A 1 102 ? -3.339 13.587 11.993 1.00 92.19 102 LEU A CA 1
ATOM 801 C C . LEU A 1 102 ? -2.807 12.265 12.564 1.00 92.19 102 LEU A C 1
ATOM 803 O O . LEU A 1 102 ? -2.964 11.204 11.958 1.00 92.19 102 LEU A O 1
ATOM 807 N N . ARG A 1 103 ? -2.197 12.313 13.752 1.00 89.56 103 ARG A N 1
ATOM 808 C CA . ARG A 1 103 ? -1.758 11.123 14.494 1.00 89.56 103 ARG A CA 1
ATOM 809 C C . ARG A 1 103 ? -2.615 10.963 15.740 1.00 89.56 103 ARG A C 1
ATOM 811 O O . ARG A 1 103 ? -2.560 11.792 16.639 1.00 89.56 103 ARG A O 1
ATOM 818 N N . VAL A 1 104 ? -3.369 9.872 15.785 1.00 88.31 104 VAL A N 1
ATOM 819 C CA . VAL A 1 104 ? -4.167 9.459 16.942 1.00 88.31 104 VAL A CA 1
ATOM 820 C C . VAL A 1 104 ? -3.544 8.167 17.453 1.00 88.31 104 VAL A C 1
ATOM 822 O O . VAL A 1 104 ? -3.510 7.190 16.700 1.00 88.31 104 V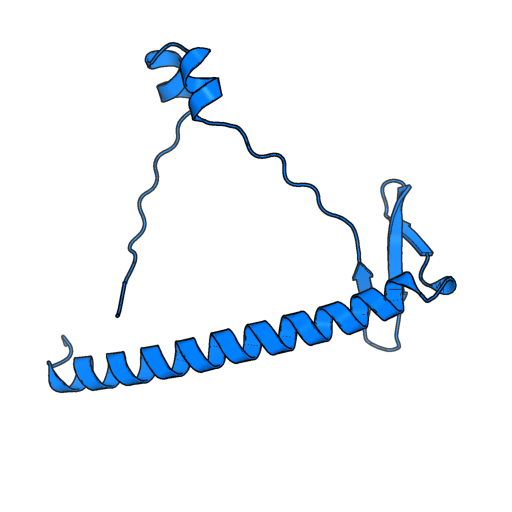AL A O 1
ATOM 825 N N . LYS A 1 105 ? -2.973 8.223 18.662 1.00 76.69 105 LYS A N 1
ATOM 826 C CA . LYS A 1 105 ? -2.506 7.062 19.430 1.00 76.69 105 LYS A CA 1
ATOM 827 C C . LYS A 1 105 ? -3.685 6.547 20.223 1.00 76.69 105 LYS A C 1
ATOM 829 O O . LYS A 1 105 ? -4.326 7.405 20.862 1.00 76.69 105 LYS A O 1
#